Protein AF-A0A157T258-F1 (afdb_monomer)

InterPro domains:
  IPR051354 Transposase 27 family, IS1 element [PTHR33293] (50-141)

Radius of gyration: 23.6 Å; Cα contacts (8 Å, |Δi|>4): 111; chains: 1; bounding box: 45×36×60 Å

Foldseek 3Di:
DDPPPDDPVNVVVVVVVVCVVVVHDPPPDDPLRVLLVCVLVVHDPPPSPDDPVNSVVVCVVVVPDRPDPDDADPPPRDPQKDFDDADPNWTWIAHPVPRDIDTPDPDPDQDPVSVVVLVVCVVVVDDQVRSCVVVVHRDDDD

Solvent-accessible surface area (backbone atoms only — not comparable to full-atom values): 8990 Å² total; per-residue (Å²): 132,84,81,71,83,73,52,71,65,59,54,51,52,52,52,50,53,51,32,61,76,68,72,51,69,77,93,78,61,54,74,66,54,54,52,46,52,39,48,46,72,68,49,88,62,87,81,74,83,62,57,70,67,58,50,50,52,50,31,61,74,73,66,56,71,65,70,73,86,71,71,60,32,96,85,76,66,44,75,53,52,43,81,62,60,68,57,96,92,40,53,25,32,29,26,73,82,78,63,51,71,48,54,80,64,82,65,88,69,75,49,72,69,57,50,53,51,54,50,52,44,43,74,71,70,44,48,68,69,55,50,20,61,76,69,72,43,89,74,70,93,125

Sequence (142 aa):
MRVTRMNLVTLAQLILMILRNLNLKPRKYELKDIALAAYSLGVQITKTGIPPSTLYYYLRKVGIRRRESRPTCPSCNSNRVVKNGSSKGKAKYKCKACGRTFYDALRHRMDREQRERILKEYLNRMSMRAISRVEGKPLTTA

Organism: Saccharolobus solfataricus (NCBI:txid2287)

pLDDT: mean 72.87, std 14.02, range [32.19, 93.38]

Structure (mmCIF, N/CA/C/O backbone):
data_AF-A0A157T258-F1
#
_entry.id   AF-A0A157T258-F1
#
loop_
_atom_site.group_PDB
_atom_site.id
_atom_site.type_symbol
_atom_site.label_atom_id
_atom_site.label_alt_id
_atom_site.label_comp_id
_atom_site.label_asym_id
_atom_site.label_entity_id
_atom_site.label_seq_id
_atom_site.pdbx_PDB_ins_code
_atom_site.Cartn_x
_atom_site.Cartn_y
_atom_site.Cartn_z
_atom_site.occupancy
_atom_site.B_iso_or_equiv
_atom_site.auth_seq_id
_atom_site.auth_comp_id
_atom_site.auth_asym_id
_atom_site.auth_atom_id
_atom_site.pdbx_PDB_model_num
ATOM 1 N N . MET A 1 1 ? 19.434 14.874 19.873 1.00 34.31 1 MET A N 1
ATOM 2 C CA . MET A 1 1 ? 18.593 16.094 19.837 1.00 34.31 1 MET A CA 1
ATOM 3 C C . MET A 1 1 ? 17.702 16.094 21.071 1.00 34.31 1 MET A C 1
ATOM 5 O O . MET A 1 1 ? 16.931 15.159 21.247 1.00 34.31 1 MET A O 1
ATOM 9 N N . ARG A 1 2 ? 17.887 17.065 21.976 1.00 38.03 2 ARG A N 1
ATOM 10 C CA . ARG A 1 2 ? 17.113 17.196 23.221 1.00 38.03 2 ARG A CA 1
ATOM 11 C C . ARG A 1 2 ? 15.666 17.529 22.858 1.00 38.03 2 ARG A C 1
ATOM 13 O O . ARG A 1 2 ? 15.423 18.575 22.265 1.00 38.03 2 ARG A O 1
ATOM 20 N N . VAL A 1 3 ? 14.724 16.646 23.181 1.00 46.12 3 VAL A N 1
ATOM 21 C CA . VAL A 1 3 ? 13.295 16.972 23.100 1.00 46.12 3 VAL A CA 1
ATOM 22 C C . VAL A 1 3 ? 13.048 18.049 24.149 1.00 46.12 3 VAL A C 1
ATOM 24 O O . VAL A 1 3 ? 13.100 17.785 25.349 1.00 46.12 3 VAL A O 1
ATOM 27 N N . THR A 1 4 ? 12.878 19.286 23.694 1.00 52.62 4 THR A N 1
ATOM 28 C CA . THR A 1 4 ? 12.503 20.419 24.534 1.00 52.62 4 THR A CA 1
ATOM 29 C C . THR A 1 4 ? 11.227 20.062 25.299 1.00 52.62 4 THR A C 1
ATOM 31 O O . THR A 1 4 ? 10.303 19.465 24.738 1.00 52.62 4 THR A O 1
ATOM 34 N N . ARG A 1 5 ? 11.174 20.378 26.602 1.00 60.41 5 ARG A N 1
ATOM 35 C CA . ARG A 1 5 ? 9.933 20.285 27.383 1.00 60.41 5 ARG A CA 1
ATOM 36 C C . ARG A 1 5 ? 8.904 21.182 26.692 1.00 60.41 5 ARG A C 1
ATOM 38 O O . ARG A 1 5 ? 8.979 22.401 26.804 1.00 60.41 5 ARG A O 1
ATOM 45 N N . MET A 1 6 ? 7.987 20.590 25.926 1.00 62.66 6 MET A N 1
ATOM 46 C CA . MET A 1 6 ? 6.839 21.317 25.389 1.00 62.66 6 MET A CA 1
ATOM 47 C C . MET A 1 6 ? 6.073 21.907 26.570 1.00 62.66 6 MET A C 1
ATOM 49 O O . MET A 1 6 ? 5.728 21.185 27.505 1.00 62.66 6 MET A O 1
ATOM 53 N N . ASN A 1 7 ? 5.846 23.216 26.526 1.00 69.50 7 ASN A N 1
ATOM 54 C CA . ASN A 1 7 ? 5.055 23.927 27.516 1.00 69.50 7 ASN A CA 1
ATOM 55 C C . ASN A 1 7 ? 3.659 23.274 27.614 1.00 69.50 7 ASN A C 1
ATOM 57 O O . ASN A 1 7 ? 3.061 22.920 26.596 1.00 69.50 7 ASN A O 1
ATOM 61 N N . LEU A 1 8 ? 3.146 23.076 28.830 1.00 63.06 8 LEU A N 1
ATOM 62 C CA . LEU A 1 8 ? 1.868 22.389 29.067 1.00 63.06 8 LEU A CA 1
ATOM 63 C C . LEU A 1 8 ? 0.723 23.041 28.269 1.00 63.06 8 LEU A C 1
ATOM 65 O O . LEU A 1 8 ? -0.167 22.363 27.755 1.00 63.06 8 LEU A O 1
ATOM 69 N N . VAL A 1 9 ? 0.815 24.362 28.104 1.00 62.72 9 VAL A N 1
ATOM 70 C CA . VAL A 1 9 ? -0.123 25.190 27.344 1.00 62.72 9 VAL A CA 1
ATOM 71 C C . VAL A 1 9 ? -0.087 24.857 25.851 1.00 62.72 9 VAL A C 1
ATOM 73 O O . VAL A 1 9 ? -1.139 24.700 25.232 1.00 62.72 9 VAL A O 1
ATOM 76 N N . THR A 1 10 ? 1.101 24.674 25.267 1.00 65.62 10 THR A N 1
ATOM 77 C CA . THR A 1 10 ? 1.228 24.364 23.834 1.00 65.62 10 THR A CA 1
ATOM 78 C C . THR A 1 10 ? 0.779 22.940 23.526 1.00 65.62 10 THR A C 1
ATOM 80 O O . THR A 1 10 ? 0.180 22.689 22.482 1.00 65.62 10 THR A O 1
ATOM 83 N N . LEU A 1 11 ? 0.986 22.007 24.461 1.00 68.12 11 LEU A N 1
ATOM 84 C CA . LEU A 1 11 ? 0.447 20.653 24.362 1.00 68.12 11 LEU A CA 1
ATOM 85 C C . LEU A 1 11 ? -1.091 20.658 24.392 1.00 68.12 11 LEU A C 1
ATOM 87 O O . LEU A 1 11 ? -1.717 20.013 23.552 1.00 68.12 11 LEU A O 1
ATOM 91 N N . ALA A 1 12 ? -1.697 21.413 25.313 1.00 59.69 12 ALA A N 1
ATOM 92 C CA . ALA A 1 12 ? -3.150 21.530 25.422 1.00 59.69 12 ALA A CA 1
ATOM 93 C C . ALA A 1 12 ? -3.778 22.160 24.165 1.00 59.69 12 ALA A C 1
ATOM 95 O O . ALA A 1 12 ? -4.775 21.652 23.651 1.00 59.69 12 ALA A O 1
ATOM 96 N N . GLN A 1 13 ? -3.162 23.210 23.617 1.00 64.44 13 GLN A N 1
ATOM 97 C CA . GLN A 1 13 ? -3.605 23.856 22.374 1.00 64.44 13 GLN A CA 1
ATOM 98 C C . GLN A 1 13 ? -3.585 22.896 21.178 1.00 64.44 13 GLN A C 1
ATOM 100 O O . GLN A 1 13 ? -4.527 22.865 20.384 1.00 64.44 13 GLN A O 1
ATOM 105 N N . LEU A 1 14 ? -2.542 22.070 21.071 1.00 67.44 14 LEU A N 1
ATOM 106 C CA . LEU A 1 14 ? -2.386 21.114 19.977 1.00 67.44 14 LEU A CA 1
ATOM 107 C C . LEU A 1 14 ? -3.413 19.973 20.073 1.00 67.44 14 LEU A C 1
ATOM 109 O O . LEU A 1 14 ? -4.004 19.581 19.067 1.00 67.44 14 LEU A O 1
ATOM 113 N N . ILE A 1 15 ? -3.700 19.504 21.292 1.00 68.00 15 ILE A N 1
ATOM 114 C CA . ILE A 1 15 ? -4.770 18.533 21.564 1.00 68.00 15 ILE A CA 1
ATOM 115 C C . ILE A 1 15 ? -6.139 19.115 21.185 1.00 68.00 15 ILE A C 1
ATOM 117 O O . ILE A 1 15 ? -6.913 18.452 20.495 1.00 68.00 15 ILE A O 1
ATOM 121 N N . LEU A 1 16 ? -6.431 20.362 21.564 1.00 65.00 16 LEU A N 1
ATOM 122 C CA . LEU A 1 16 ? -7.692 21.030 21.223 1.00 65.00 16 LEU A CA 1
ATOM 123 C C . LEU A 1 16 ? -7.863 21.228 19.710 1.00 65.00 16 LEU A C 1
ATOM 125 O O . LEU A 1 16 ? -8.961 21.015 19.192 1.00 65.00 16 LEU A O 1
ATOM 129 N N . MET A 1 17 ? -6.792 21.567 18.984 1.00 69.00 17 MET A N 1
ATOM 130 C CA . MET A 1 17 ? -6.823 21.645 17.518 1.00 69.00 17 MET A CA 1
ATOM 131 C C . MET A 1 17 ? -7.161 20.298 16.872 1.00 69.00 17 MET A C 1
ATOM 133 O O . MET A 1 17 ? -7.992 20.245 15.964 1.00 69.00 17 MET A O 1
ATOM 137 N N . ILE A 1 18 ? -6.562 19.206 17.354 1.00 66.94 18 ILE A N 1
ATOM 138 C CA . ILE A 1 18 ? -6.837 17.854 16.850 1.00 66.94 18 ILE A CA 1
ATOM 139 C C . ILE A 1 18 ? -8.288 17.451 17.146 1.00 66.94 18 ILE A C 1
ATOM 141 O O . ILE A 1 18 ? -8.979 16.959 16.255 1.00 66.94 18 ILE A O 1
ATOM 145 N N . LEU A 1 19 ? -8.775 17.701 18.365 1.00 61.50 19 LEU A N 1
ATOM 146 C CA . LEU A 1 19 ? -10.155 17.395 18.760 1.00 61.50 19 LEU A CA 1
ATOM 147 C C . LEU A 1 19 ? -11.178 18.163 17.912 1.00 61.50 19 LEU A C 1
ATOM 149 O O . LEU A 1 19 ? -12.178 17.583 17.486 1.00 61.50 19 LEU A O 1
ATOM 153 N N . ARG A 1 20 ? -10.899 19.438 17.608 1.00 59.41 20 ARG A N 1
ATOM 154 C CA . ARG A 1 20 ? -11.735 20.274 16.734 1.00 59.41 20 ARG A CA 1
ATOM 155 C C . ARG A 1 20 ? -11.739 19.769 15.290 1.00 59.41 20 ARG A C 1
ATOM 157 O O . ARG A 1 20 ? -12.804 19.698 14.688 1.00 59.41 20 ARG A O 1
ATOM 164 N N . ASN A 1 21 ? -10.583 19.367 14.759 1.00 67.50 21 ASN A N 1
ATOM 165 C CA . ASN A 1 21 ? -10.466 18.819 13.402 1.00 67.50 21 ASN A CA 1
ATOM 166 C C . ASN A 1 21 ? -11.194 17.470 13.240 1.00 67.50 21 ASN A C 1
ATOM 168 O O . ASN A 1 21 ? -11.718 17.157 12.177 1.00 67.50 21 ASN A O 1
ATOM 172 N N . LEU A 1 22 ? -11.255 16.673 14.310 1.00 63.06 22 LEU A N 1
ATOM 173 C CA . LEU A 1 22 ? -11.923 15.370 14.329 1.00 63.06 22 LEU A CA 1
ATOM 174 C C . LEU A 1 22 ? -13.402 15.440 14.759 1.00 63.06 22 LEU A C 1
ATOM 176 O O . LEU A 1 22 ? -14.047 14.397 14.854 1.00 63.06 22 LEU A O 1
ATOM 180 N N . ASN A 1 23 ? -13.952 16.637 15.014 1.00 59.91 23 ASN A N 1
ATOM 181 C CA . ASN A 1 23 ? -15.323 16.845 15.510 1.00 59.91 23 ASN A CA 1
ATOM 182 C C . ASN A 1 23 ? -15.642 16.077 16.817 1.00 59.91 23 ASN A C 1
ATOM 184 O O . ASN A 1 23 ? -16.779 15.676 17.079 1.00 59.91 23 ASN A O 1
ATOM 188 N N . LEU A 1 24 ? -14.632 15.864 17.667 1.00 56.50 24 LEU A N 1
ATOM 189 C CA . LEU A 1 24 ? -14.764 15.117 18.918 1.00 56.50 24 LEU A CA 1
ATOM 190 C C . LEU A 1 24 ? -15.131 16.061 20.071 1.00 56.50 24 LEU A C 1
ATOM 192 O O . LEU A 1 24 ? -14.394 16.992 20.391 1.00 56.50 24 LEU A O 1
ATOM 196 N N . LYS A 1 25 ? -16.265 15.807 20.739 1.00 54.19 25 LYS A N 1
ATOM 197 C CA . LYS A 1 25 ? -16.662 16.541 21.954 1.00 54.19 25 LYS A CA 1
ATOM 198 C C . LYS A 1 25 ? -15.807 16.073 23.150 1.00 54.19 25 LYS A C 1
ATOM 200 O O . LYS A 1 25 ? -15.940 14.916 23.540 1.00 54.19 25 LYS A O 1
ATOM 205 N N . PRO A 1 26 ? -14.995 16.941 23.783 1.00 48.06 26 PRO A N 1
ATOM 206 C CA . PRO A 1 26 ? -13.985 16.539 24.773 1.00 48.06 26 PRO A CA 1
ATOM 207 C C . PRO A 1 26 ? -14.557 15.935 26.066 1.00 48.06 26 PRO A C 1
ATOM 209 O O . PRO A 1 26 ? -13.878 15.168 26.732 1.00 48.06 26 PRO A O 1
ATOM 212 N N . ARG A 1 27 ? -15.814 16.238 26.419 1.00 47.84 27 ARG A N 1
ATOM 213 C CA . ARG A 1 27 ? -16.443 15.832 27.692 1.00 47.84 27 ARG A CA 1
ATOM 214 C C . ARG A 1 27 ? -16.797 14.342 27.820 1.00 47.84 27 ARG A C 1
ATOM 216 O O . ARG A 1 27 ? -17.261 13.953 28.883 1.00 47.84 27 ARG A O 1
ATOM 223 N N . LYS A 1 28 ? -16.679 13.539 26.756 1.00 55.41 28 LYS A N 1
ATOM 224 C CA . LYS A 1 28 ? -17.246 12.175 26.709 1.00 55.41 28 LYS A CA 1
ATOM 225 C C . LYS A 1 28 ? -16.231 11.039 26.565 1.00 55.41 28 LYS A C 1
ATOM 227 O O . LYS A 1 28 ? -16.661 9.893 26.538 1.00 55.41 28 LYS A O 1
ATOM 232 N N . TYR A 1 29 ? -14.939 11.330 26.432 1.00 58.94 29 TYR A N 1
ATOM 233 C CA . TYR A 1 29 ? -13.955 10.316 26.048 1.00 58.94 29 TYR A CA 1
ATOM 234 C C . TYR A 1 29 ? -12.812 10.240 27.052 1.00 58.94 29 TYR A C 1
ATOM 236 O O . TYR A 1 29 ? -12.212 11.259 27.395 1.00 58.94 29 TYR A O 1
ATOM 244 N N . GLU A 1 30 ? -12.498 9.022 27.482 1.00 67.94 30 GLU A N 1
ATOM 245 C CA . GLU A 1 30 ? -11.344 8.742 28.327 1.00 67.94 30 GLU A CA 1
ATOM 246 C C . GLU A 1 30 ? -10.046 8.904 27.521 1.00 67.94 30 GLU A C 1
ATOM 248 O O . GLU A 1 30 ? -10.012 8.722 26.299 1.00 67.94 30 GLU A O 1
ATOM 253 N N . LEU A 1 31 ? -8.924 9.176 28.199 1.00 64.75 31 LEU A N 1
ATOM 254 C CA . LEU A 1 31 ? -7.608 9.302 27.547 1.00 64.75 31 LEU A CA 1
ATOM 255 C C . LEU A 1 31 ? -7.250 8.047 26.723 1.00 64.75 31 LEU A C 1
ATOM 257 O O . LEU A 1 31 ? -6.593 8.131 25.683 1.00 64.75 31 LEU A O 1
ATOM 261 N N . LYS A 1 32 ? -7.731 6.882 27.173 1.00 65.44 32 LYS A N 1
ATOM 262 C CA . LYS A 1 32 ? -7.582 5.588 26.497 1.00 65.44 32 LYS A CA 1
ATOM 263 C C . LYS A 1 32 ? -8.298 5.561 25.145 1.00 65.44 32 LYS A C 1
ATOM 265 O O . LYS A 1 32 ? -7.730 5.040 24.189 1.00 65.44 32 LYS A O 1
ATOM 270 N N . ASP A 1 33 ? -9.479 6.166 25.040 1.00 69.81 33 ASP A N 1
ATOM 271 C CA . ASP A 1 33 ? -10.271 6.203 23.804 1.00 69.81 33 ASP A CA 1
ATOM 272 C C . ASP A 1 33 ? -9.604 7.095 22.755 1.00 69.81 33 ASP A C 1
ATOM 274 O O . ASP A 1 33 ? -9.505 6.735 21.580 1.00 69.81 33 ASP A O 1
ATOM 278 N N . ILE A 1 34 ? -9.059 8.233 23.196 1.00 68.56 34 ILE A N 1
ATOM 279 C CA . ILE A 1 34 ? -8.309 9.159 22.339 1.00 68.56 34 ILE A CA 1
ATOM 280 C C . ILE A 1 34 ? -7.019 8.495 21.841 1.00 68.56 34 ILE A C 1
ATOM 282 O O . ILE A 1 34 ? -6.702 8.571 20.652 1.00 68.56 34 ILE A O 1
ATOM 286 N N . ALA A 1 35 ? -6.292 7.800 22.722 1.00 68.25 35 ALA A N 1
ATOM 287 C CA . ALA A 1 35 ? -5.098 7.048 22.346 1.00 68.25 35 ALA A CA 1
ATOM 288 C C . ALA A 1 35 ? -5.422 5.922 21.346 1.00 68.25 35 ALA A C 1
ATOM 290 O O . ALA A 1 35 ? -4.696 5.733 20.367 1.00 68.25 35 ALA A O 1
ATOM 291 N N . LEU A 1 36 ? -6.538 5.214 21.539 1.00 69.62 36 LEU A N 1
ATOM 292 C CA . LEU A 1 36 ? -7.002 4.162 20.634 1.00 69.62 36 LEU A CA 1
ATOM 293 C C . LEU A 1 36 ? -7.369 4.714 19.249 1.00 69.62 36 LEU A C 1
ATOM 295 O O . LEU A 1 36 ? -6.984 4.141 18.223 1.00 69.62 36 LEU A O 1
ATOM 299 N N . ALA A 1 37 ? -8.073 5.848 19.210 1.00 69.38 37 ALA A N 1
ATOM 300 C CA . ALA A 1 37 ? -8.434 6.538 17.977 1.00 69.38 37 ALA A CA 1
ATOM 301 C C . ALA A 1 37 ? -7.187 7.024 17.224 1.00 69.38 37 ALA A C 1
ATOM 303 O O . ALA A 1 37 ? -7.023 6.719 16.041 1.00 69.38 37 ALA A O 1
ATOM 304 N N . ALA A 1 38 ? -6.259 7.691 17.917 1.00 68.12 38 ALA A N 1
ATOM 305 C CA . ALA A 1 38 ? -4.984 8.119 17.350 1.00 68.12 38 ALA A CA 1
ATOM 306 C C . ALA A 1 38 ? -4.187 6.931 16.773 1.00 68.12 38 ALA A C 1
ATOM 308 O O . ALA A 1 38 ? -3.612 7.042 15.688 1.00 68.12 38 ALA A O 1
ATOM 309 N N . TYR A 1 39 ? -4.204 5.769 17.446 1.00 69.25 39 TYR A N 1
ATOM 310 C CA . TYR A 1 39 ? -3.443 4.588 17.016 1.00 69.25 39 TYR A CA 1
ATOM 311 C C . TYR A 1 39 ? -4.052 4.002 15.748 1.00 69.25 39 TYR A C 1
ATOM 313 O O . TYR A 1 39 ? -3.352 3.676 14.785 1.00 69.25 39 TYR A O 1
ATOM 321 N N . SER A 1 40 ? -5.382 3.915 15.732 1.00 67.44 40 SER A N 1
ATOM 322 C CA . SER A 1 40 ? -6.168 3.444 14.592 1.00 67.44 40 SER A CA 1
ATOM 323 C C . SER A 1 40 ? -5.948 4.310 13.350 1.00 67.44 40 SER A C 1
ATOM 325 O O . SER A 1 40 ? -5.912 3.781 12.239 1.00 67.44 40 SER A O 1
ATOM 327 N N . LEU A 1 41 ? -5.744 5.615 13.548 1.00 67.38 41 LEU A N 1
ATOM 328 C CA . LEU A 1 41 ? -5.423 6.593 12.505 1.00 67.38 41 LEU A CA 1
ATOM 329 C C . LEU A 1 41 ? -3.932 6.623 12.122 1.00 67.38 41 LEU A C 1
ATOM 331 O O . LEU A 1 41 ? -3.552 7.344 11.207 1.00 67.38 41 LEU A O 1
ATOM 335 N N . GLY A 1 42 ? -3.083 5.826 12.778 1.00 63.16 42 GLY A N 1
ATOM 336 C CA . GLY A 1 42 ? -1.658 5.721 12.457 1.00 63.16 42 GLY A CA 1
ATOM 337 C C . GLY A 1 42 ? -0.791 6.866 12.981 1.00 63.16 42 GLY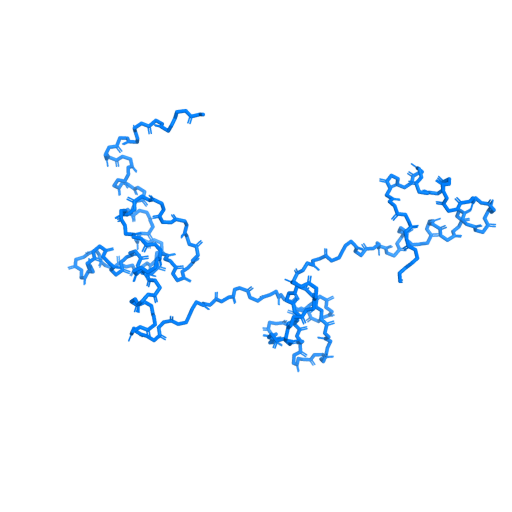 A C 1
ATOM 338 O O . GLY A 1 42 ? 0.341 7.015 12.524 1.00 63.16 42 GLY A O 1
ATOM 339 N N . VAL A 1 43 ? -1.285 7.645 13.945 1.00 67.81 43 VAL A N 1
ATOM 340 C CA . VAL A 1 43 ? -0.503 8.673 14.643 1.00 67.81 43 VAL A CA 1
ATOM 341 C C . VAL A 1 43 ? 0.509 7.997 15.581 1.00 67.81 43 VAL A C 1
ATOM 343 O O . VAL A 1 43 ? 0.204 6.989 16.218 1.00 67.81 43 VAL A O 1
ATOM 346 N N . GLN A 1 44 ? 1.727 8.537 15.682 1.00 60.56 44 GLN A N 1
ATOM 347 C CA . GLN A 1 44 ? 2.748 8.032 16.609 1.00 60.56 44 GLN A CA 1
ATOM 348 C C . GLN A 1 44 ? 2.394 8.398 18.060 1.00 60.56 44 GLN A C 1
ATOM 350 O O . GLN A 1 44 ? 2.277 9.571 18.402 1.00 60.56 44 GLN A O 1
ATOM 355 N N . ILE A 1 45 ? 2.248 7.393 18.931 1.00 63.94 45 ILE A N 1
ATOM 356 C CA . ILE A 1 45 ? 1.707 7.549 20.301 1.00 63.94 45 ILE A CA 1
ATOM 357 C C . ILE A 1 45 ? 2.788 7.404 21.379 1.00 63.94 45 ILE A C 1
ATOM 359 O O . ILE A 1 45 ? 2.560 6.958 22.499 1.00 63.94 45 ILE A O 1
ATOM 363 N N . THR A 1 46 ? 4.001 7.845 21.074 1.00 57.59 46 THR A N 1
ATOM 364 C CA . THR A 1 46 ? 5.157 7.701 21.972 1.00 57.59 46 THR A CA 1
ATOM 365 C C . THR A 1 46 ? 4.999 8.420 23.320 1.00 57.59 46 THR A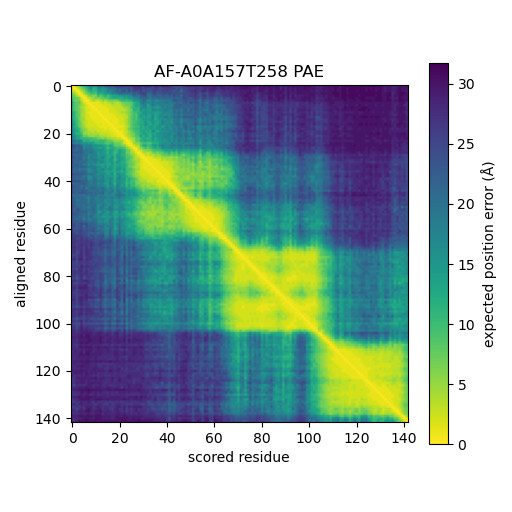 C 1
ATOM 367 O O . THR A 1 46 ? 5.734 8.115 24.252 1.00 57.59 46 THR A O 1
ATOM 370 N N . LYS A 1 47 ? 4.029 9.338 23.460 1.00 57.34 47 LYS A N 1
ATOM 371 C CA . LYS A 1 47 ? 3.830 10.179 24.655 1.00 57.34 47 LYS A CA 1
ATOM 372 C C . LYS A 1 47 ? 2.693 9.762 25.599 1.00 57.34 47 LYS A C 1
ATOM 374 O O . LYS A 1 47 ? 2.545 10.395 26.636 1.00 57.34 47 LYS A O 1
ATOM 379 N N . THR A 1 48 ? 1.881 8.749 25.286 1.00 63.88 48 THR A N 1
ATOM 380 C CA . THR A 1 48 ? 0.731 8.397 26.160 1.00 63.88 48 THR A CA 1
ATOM 381 C C . THR A 1 48 ? 1.101 7.511 27.348 1.00 63.88 48 THR A C 1
ATOM 383 O O . THR A 1 48 ? 0.251 7.257 28.193 1.00 63.88 48 THR A O 1
ATOM 386 N N . GLY A 1 49 ? 2.340 7.005 27.412 1.00 66.94 49 GLY A N 1
ATOM 387 C CA . GLY A 1 49 ? 2.760 6.037 28.433 1.00 66.94 49 GLY A CA 1
ATOM 388 C C . GLY A 1 49 ? 2.099 4.658 28.296 1.00 66.94 49 GLY A C 1
ATOM 389 O O . GLY A 1 49 ? 2.378 3.770 29.094 1.00 66.94 49 GLY A O 1
ATOM 390 N N . ILE A 1 50 ? 1.248 4.453 27.283 1.00 68.12 50 ILE A N 1
ATOM 391 C CA . ILE A 1 50 ? 0.578 3.179 27.023 1.00 68.12 50 ILE A CA 1
ATOM 392 C C . ILE A 1 50 ? 1.459 2.342 26.081 1.00 68.12 50 ILE A C 1
ATOM 394 O O . ILE A 1 50 ? 1.771 2.798 24.975 1.00 68.12 50 ILE A O 1
ATOM 398 N N . PRO A 1 51 ? 1.834 1.106 26.460 1.00 69.56 51 PRO A N 1
ATOM 399 C CA . PRO A 1 51 ? 2.575 0.210 25.582 1.00 69.56 51 PRO A CA 1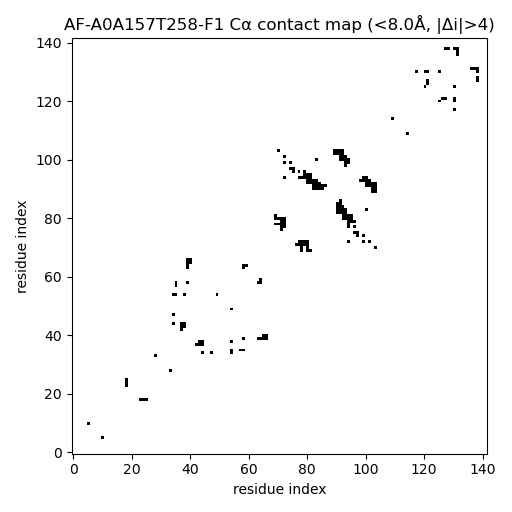
ATOM 400 C C . PRO A 1 51 ? 1.802 -0.082 24.281 1.00 69.56 51 PRO A C 1
ATOM 402 O O . PRO A 1 51 ? 0.586 -0.306 24.327 1.00 69.56 51 PRO A O 1
ATOM 405 N N . PRO A 1 52 ? 2.475 -0.169 23.116 1.00 68.50 52 PRO A N 1
ATOM 406 C CA . PRO A 1 52 ? 1.823 -0.503 21.845 1.00 68.50 52 PRO A CA 1
ATOM 407 C C . PRO A 1 52 ? 1.050 -1.831 21.864 1.00 68.50 52 PRO A C 1
ATOM 409 O O . PRO A 1 52 ? 0.031 -1.960 21.186 1.00 68.50 52 PRO A O 1
ATOM 412 N N . SER A 1 53 ? 1.504 -2.804 22.659 1.00 70.94 53 SER A N 1
ATOM 413 C CA . SER A 1 53 ? 0.839 -4.097 22.870 1.00 70.94 53 SER A CA 1
ATOM 414 C C . SER A 1 53 ? -0.528 -3.946 23.543 1.00 70.94 53 SER A C 1
ATOM 416 O O . SER A 1 53 ? -1.496 -4.583 23.127 1.00 70.94 53 SER A O 1
ATOM 418 N N . THR A 1 54 ? -0.634 -3.059 24.531 1.00 75.31 54 THR A N 1
ATOM 419 C CA . THR A 1 54 ? -1.881 -2.757 25.241 1.00 75.31 54 THR A CA 1
ATOM 420 C C . THR A 1 54 ? -2.886 -2.079 24.316 1.00 75.31 54 THR A C 1
ATOM 422 O O . THR A 1 54 ? -4.047 -2.483 24.270 1.00 75.31 54 THR A O 1
ATOM 425 N N . LEU A 1 55 ? -2.443 -1.103 23.513 1.00 71.00 55 LEU A N 1
ATOM 426 C CA . LEU A 1 55 ? -3.295 -0.492 22.487 1.00 71.00 55 LEU A CA 1
ATOM 427 C C . LEU A 1 55 ? -3.795 -1.553 21.501 1.00 71.00 55 LEU A C 1
ATOM 429 O O . LEU A 1 55 ? -4.995 -1.635 21.251 1.00 71.00 55 LEU A O 1
ATOM 433 N N . TYR A 1 56 ? -2.911 -2.427 21.015 1.00 67.88 56 TYR A N 1
ATOM 434 C CA . TYR A 1 56 ? -3.290 -3.516 20.114 1.00 67.88 56 TYR A CA 1
ATOM 435 C C . TYR A 1 56 ? -4.348 -4.461 20.719 1.00 67.88 56 TYR A C 1
ATOM 437 O O . TYR A 1 56 ? -5.320 -4.800 20.039 1.00 67.88 56 TYR A O 1
ATOM 445 N N . TYR A 1 57 ? -4.207 -4.841 21.997 1.00 73.81 57 TYR A N 1
ATOM 446 C CA . TYR A 1 57 ? -5.200 -5.651 22.716 1.00 73.81 57 TYR A CA 1
ATOM 447 C C . TYR A 1 57 ? -6.581 -4.982 22.723 1.00 73.81 57 TYR A C 1
ATOM 449 O O . TYR A 1 57 ? -7.574 -5.610 22.346 1.00 73.81 57 TYR A O 1
ATOM 457 N N . TYR A 1 58 ? -6.647 -3.698 23.088 1.00 67.81 58 TYR A N 1
ATOM 458 C CA . TYR A 1 58 ? -7.911 -2.964 23.127 1.00 67.81 58 TYR A CA 1
ATOM 459 C C . TYR A 1 58 ? -8.512 -2.763 21.731 1.00 67.81 58 TYR A C 1
ATOM 461 O O . TYR A 1 58 ? -9.715 -2.950 21.574 1.00 67.81 58 TYR A O 1
ATOM 469 N N . LEU A 1 59 ? -7.707 -2.492 20.695 1.00 68.75 59 LEU A N 1
ATOM 470 C CA . LEU A 1 59 ? -8.206 -2.409 19.314 1.00 68.75 59 LEU A CA 1
ATOM 471 C C . LEU A 1 59 ? -8.885 -3.713 18.889 1.00 68.75 59 LEU A C 1
ATOM 473 O O . LEU A 1 59 ? -9.976 -3.689 18.317 1.00 68.75 59 LEU A O 1
ATOM 477 N N . ARG A 1 60 ? -8.256 -4.855 19.198 1.00 67.62 60 ARG A N 1
ATOM 478 C CA . ARG A 1 60 ? -8.810 -6.176 18.886 1.00 67.62 60 ARG A CA 1
ATOM 479 C C . ARG A 1 60 ? -10.087 -6.453 19.681 1.00 67.62 60 ARG A C 1
ATOM 481 O O . ARG A 1 60 ? -11.034 -6.974 19.100 1.00 67.62 60 ARG A O 1
ATOM 488 N N . LYS A 1 61 ? -10.132 -6.078 20.966 1.00 72.19 61 LYS A N 1
ATOM 489 C CA . LYS A 1 61 ? -11.303 -6.251 21.843 1.00 72.19 61 LYS A CA 1
ATOM 490 C C . LYS A 1 61 ? -12.505 -5.409 21.400 1.00 72.19 61 LYS A C 1
ATOM 492 O O . LYS A 1 61 ? -13.628 -5.890 21.460 1.00 72.19 61 LYS A O 1
ATOM 497 N N . VAL A 1 62 ? -12.269 -4.185 20.926 1.00 66.62 62 VAL A N 1
ATOM 498 C CA . VAL A 1 62 ? -13.316 -3.252 20.458 1.00 66.62 62 VAL A CA 1
ATOM 499 C C . VAL A 1 62 ? -13.685 -3.501 18.980 1.00 66.62 62 VAL A C 1
ATOM 501 O O . VAL A 1 62 ? -14.581 -2.868 18.435 1.00 66.62 62 VAL A O 1
ATOM 504 N N . GLY A 1 63 ? -13.014 -4.438 18.297 1.00 61.00 63 GLY A N 1
ATOM 505 C CA . GLY A 1 63 ? -13.293 -4.771 16.895 1.00 61.00 63 GLY A CA 1
ATOM 506 C C . GLY A 1 63 ? -12.834 -3.706 15.890 1.00 61.00 63 GLY A C 1
ATOM 507 O O . GLY A 1 63 ? -13.169 -3.783 14.706 1.00 61.00 63 GLY A O 1
ATOM 508 N N . ILE A 1 64 ? -12.036 -2.729 16.327 1.00 60.22 64 ILE A N 1
ATOM 509 C CA . ILE A 1 64 ? -11.498 -1.680 15.462 1.00 60.22 64 ILE A CA 1
ATOM 510 C C . ILE A 1 64 ? -10.350 -2.280 14.649 1.00 60.22 64 ILE A C 1
ATOM 512 O O . ILE A 1 64 ? -9.268 -2.573 15.158 1.00 60.22 64 ILE A O 1
ATOM 516 N N . ARG A 1 65 ? -10.574 -2.470 13.348 1.00 57.12 65 ARG A N 1
ATOM 517 C CA . ARG A 1 65 ? -9.516 -2.852 12.407 1.00 57.12 65 ARG A CA 1
ATOM 518 C C . ARG A 1 65 ? -8.840 -1.586 11.895 1.00 57.12 65 ARG A C 1
ATOM 520 O O . ARG A 1 65 ? -9.515 -0.702 11.371 1.00 57.12 65 ARG A O 1
ATOM 527 N N . ARG A 1 66 ? -7.508 -1.511 12.004 1.00 55.28 66 ARG A N 1
ATOM 528 C CA . ARG A 1 66 ? -6.715 -0.421 11.414 1.00 55.28 66 ARG A CA 1
ATOM 529 C C . ARG A 1 66 ? -7.084 -0.306 9.930 1.00 55.28 66 ARG A C 1
ATOM 531 O O . ARG A 1 66 ? -6.904 -1.267 9.177 1.00 55.28 66 ARG A O 1
ATOM 538 N N . ARG A 1 67 ? -7.629 0.840 9.506 1.00 55.59 67 ARG A N 1
ATOM 539 C CA . ARG A 1 67 ? -7.809 1.135 8.078 1.00 55.59 67 ARG A CA 1
ATOM 540 C C . ARG A 1 67 ? -6.414 1.332 7.495 1.00 55.59 67 ARG A C 1
ATOM 542 O O . ARG A 1 67 ? -5.860 2.420 7.557 1.00 55.59 67 ARG A O 1
ATOM 549 N N . GLU A 1 68 ? -5.824 0.258 6.979 1.00 60.88 68 GLU A N 1
ATOM 550 C CA . GLU A 1 68 ? -4.628 0.357 6.142 1.00 60.88 68 GLU A CA 1
ATOM 551 C C . GLU A 1 68 ? -4.971 1.276 4.960 1.00 60.88 68 GLU A C 1
ATOM 553 O O . GLU A 1 68 ? -5.921 1.003 4.217 1.00 60.88 68 GLU A O 1
ATOM 558 N N . SER A 1 69 ? -4.243 2.387 4.826 1.00 66.44 69 SER A N 1
ATOM 559 C CA . SER A 1 69 ? -4.344 3.289 3.682 1.00 66.44 69 SER A CA 1
ATOM 560 C C . SER A 1 69 ? -3.950 2.509 2.432 1.00 66.44 69 SER A C 1
ATOM 562 O O . SER A 1 69 ? -2.784 2.164 2.255 1.00 66.44 69 SER A O 1
ATOM 564 N N . ARG A 1 70 ? -4.929 2.164 1.591 1.00 76.81 70 ARG A N 1
ATOM 565 C CA . ARG A 1 70 ? -4.665 1.413 0.361 1.00 76.81 70 ARG A CA 1
ATOM 566 C C . ARG A 1 70 ? -4.284 2.394 -0.743 1.00 76.81 70 ARG A C 1
ATOM 568 O O . ARG A 1 70 ? -4.987 3.394 -0.899 1.00 76.81 70 ARG A O 1
ATOM 575 N N . PRO A 1 71 ? -3.232 2.111 -1.523 1.00 82.12 71 PRO A N 1
ATOM 576 C CA . PRO A 1 71 ? -2.872 2.952 -2.652 1.00 82.12 71 PRO A CA 1
A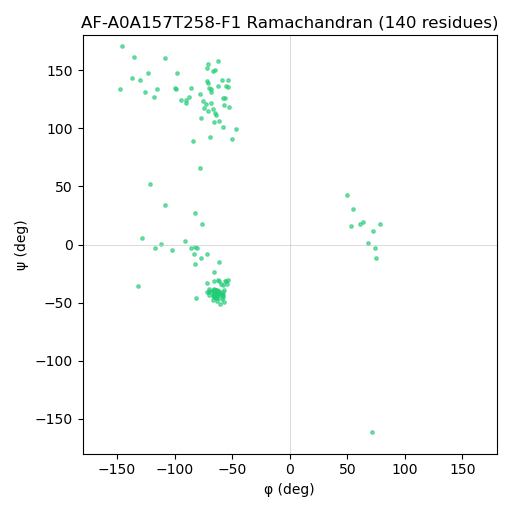TOM 577 C C . PRO A 1 71 ? -3.969 2.929 -3.722 1.00 82.12 71 PRO A C 1
ATOM 579 O O . PRO A 1 71 ? -4.677 1.929 -3.896 1.00 82.12 71 PRO A O 1
ATOM 582 N N . THR A 1 72 ? -4.095 4.028 -4.461 1.00 86.88 72 THR A N 1
ATOM 583 C CA . THR A 1 72 ? -4.977 4.111 -5.628 1.00 86.88 72 THR A CA 1
ATOM 584 C C . THR A 1 72 ? -4.400 3.295 -6.781 1.00 86.88 72 THR A C 1
ATOM 586 O O . THR A 1 72 ? -3.189 3.076 -6.879 1.00 86.88 72 THR A O 1
ATOM 589 N N . CYS A 1 73 ? -5.261 2.777 -7.660 1.00 86.94 73 CYS A N 1
ATOM 590 C CA . CYS A 1 73 ? -4.774 1.989 -8.785 1.00 86.94 73 CYS A CA 1
ATOM 591 C C . CYS A 1 73 ? -4.003 2.873 -9.782 1.00 86.94 73 CYS A C 1
ATOM 593 O O . CYS A 1 73 ? -4.614 3.741 -10.398 1.00 86.94 73 CYS A O 1
ATOM 595 N N . PRO A 1 74 ? -2.726 2.592 -10.087 1.00 84.25 74 PRO A N 1
ATOM 596 C CA . PRO A 1 74 ? -1.905 3.444 -10.950 1.00 84.25 74 PRO A CA 1
ATOM 597 C C . PRO A 1 74 ? -2.139 3.186 -12.453 1.00 84.25 74 PRO A C 1
ATOM 599 O O . PRO A 1 74 ? -1.217 3.279 -13.266 1.00 84.25 74 PRO A O 1
ATOM 602 N N . SER A 1 75 ? -3.332 2.720 -12.819 1.00 84.56 75 SER A N 1
ATOM 603 C CA . SER A 1 75 ? -3.751 2.499 -14.211 1.00 84.56 75 SER A CA 1
ATOM 604 C C . SER A 1 75 ? -5.112 3.093 -14.505 1.00 84.56 75 SER A C 1
ATOM 606 O O . SER A 1 75 ? -5.313 3.586 -15.601 1.00 84.56 75 SER A O 1
ATOM 608 N N . CYS A 1 76 ? -6.033 3.055 -13.543 1.00 88.56 76 CYS A N 1
ATOM 609 C CA . CYS A 1 76 ? -7.375 3.609 -13.711 1.00 88.56 76 CYS A CA 1
ATOM 610 C C . CYS A 1 76 ? -7.774 4.575 -12.589 1.00 88.56 76 CYS A C 1
ATOM 612 O O . CYS A 1 76 ? -8.936 4.951 -12.505 1.00 88.56 76 CYS A O 1
ATO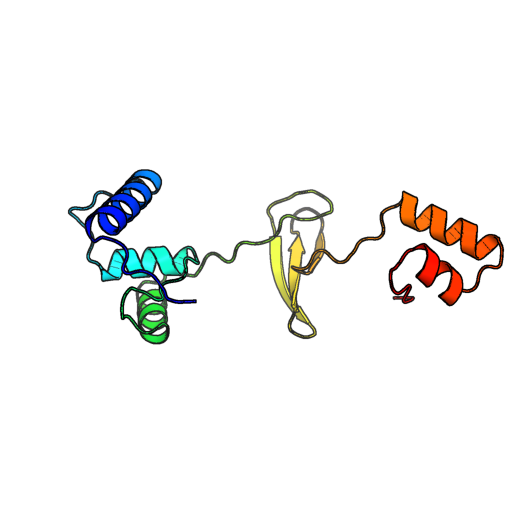M 614 N N . ASN A 1 77 ? -6.856 4.904 -11.673 1.00 85.19 77 ASN A N 1
ATOM 615 C CA . ASN A 1 77 ? -7.079 5.741 -10.489 1.00 85.19 77 ASN A CA 1
ATOM 616 C C . ASN A 1 77 ? -8.247 5.305 -9.586 1.00 85.19 77 ASN A C 1
ATOM 618 O O . ASN A 1 77 ? -8.681 6.050 -8.714 1.00 85.19 77 ASN A O 1
ATOM 622 N N . SER A 1 78 ? -8.740 4.072 -9.734 1.00 88.19 78 SER A N 1
ATOM 623 C CA . SER A 1 78 ? -9.814 3.561 -8.889 1.00 88.19 78 SER A CA 1
ATOM 624 C C . SER A 1 78 ? -9.331 3.291 -7.463 1.00 88.19 78 SER A C 1
ATOM 626 O O . SER A 1 78 ? -8.282 2.675 -7.254 1.00 88.19 78 SER A O 1
ATOM 628 N N . ASN A 1 79 ? -10.173 3.642 -6.489 1.00 86.81 79 ASN A N 1
ATOM 629 C CA . ASN A 1 79 ? -10.001 3.315 -5.069 1.00 86.81 79 ASN A CA 1
ATOM 630 C C . ASN A 1 79 ? -10.450 1.884 -4.719 1.00 86.81 79 ASN A C 1
ATOM 632 O O . ASN A 1 79 ? -10.314 1.447 -3.576 1.00 86.81 79 ASN A O 1
ATOM 636 N N . ARG A 1 80 ? -10.987 1.122 -5.687 1.00 89.00 80 ARG A N 1
ATOM 637 C CA . ARG A 1 80 ? -11.439 -0.267 -5.491 1.00 89.00 80 ARG A CA 1
ATOM 638 C C . ARG A 1 80 ? -10.250 -1.231 -5.470 1.00 89.00 80 ARG A C 1
ATOM 640 O O . ARG A 1 80 ? -10.085 -2.055 -6.369 1.00 89.00 80 ARG A O 1
ATOM 647 N N . VAL A 1 81 ? -9.401 -1.105 -4.456 1.00 89.44 81 VAL A N 1
ATOM 648 C CA . VAL A 1 81 ? -8.151 -1.860 -4.310 1.00 89.44 81 VAL A CA 1
ATOM 649 C C . VAL A 1 81 ? -8.222 -2.778 -3.088 1.00 89.44 81 VAL A C 1
ATOM 651 O O . VAL A 1 81 ? -8.646 -2.372 -2.003 1.00 89.44 81 VAL A O 1
ATOM 654 N N . VAL A 1 82 ? -7.812 -4.036 -3.272 1.00 89.38 82 VAL A N 1
ATOM 655 C CA . VAL A 1 82 ? -7.761 -5.071 -2.225 1.00 89.38 82 VAL A CA 1
ATOM 656 C C . VAL A 1 82 ? -6.348 -5.633 -2.088 1.00 89.38 82 VAL A C 1
ATOM 658 O O . VAL A 1 82 ? -5.619 -5.710 -3.074 1.00 89.38 82 VAL A O 1
ATOM 661 N N . LYS A 1 83 ? -5.948 -6.037 -0.878 1.00 87.00 83 LYS A N 1
ATOM 662 C CA . LYS A 1 83 ? -4.651 -6.692 -0.639 1.00 87.00 83 LYS A CA 1
ATOM 663 C C . LYS A 1 83 ? -4.661 -8.078 -1.297 1.00 87.00 83 LYS A C 1
ATOM 665 O O . LYS A 1 83 ? -5.618 -8.826 -1.133 1.00 87.00 83 LYS A O 1
ATOM 670 N N . ASN A 1 84 ? -3.620 -8.398 -2.057 1.00 90.81 84 ASN A N 1
ATOM 671 C CA . ASN A 1 84 ? -3.475 -9.625 -2.846 1.00 90.81 84 ASN A CA 1
ATOM 672 C C . ASN A 1 84 ? -2.220 -10.405 -2.410 1.00 90.81 84 ASN A C 1
ATOM 674 O O . ASN A 1 84 ? -1.331 -10.706 -3.212 1.00 90.81 84 ASN A O 1
ATOM 678 N N . GLY A 1 85 ? -2.121 -10.648 -1.100 1.00 87.06 85 GLY A N 1
ATOM 679 C CA . GLY A 1 85 ? -0.966 -11.275 -0.458 1.00 87.06 85 GLY A CA 1
ATOM 680 C C . GLY A 1 85 ? 0.272 -10.374 -0.396 1.00 87.06 85 GLY A C 1
ATOM 681 O O . GLY A 1 85 ? 0.200 -9.150 -0.524 1.00 87.06 85 GLY A O 1
ATOM 682 N N . SER A 1 86 ? 1.430 -10.994 -0.197 1.00 85.00 86 SER A N 1
ATOM 683 C CA . SER A 1 86 ? 2.739 -10.337 -0.181 1.00 85.00 86 SER A CA 1
ATOM 684 C C . SER A 1 86 ? 3.760 -11.146 -0.988 1.00 85.00 86 SER A C 1
ATOM 686 O O . SER A 1 86 ? 3.532 -12.303 -1.340 1.00 85.00 86 SER A O 1
ATOM 688 N N . SER A 1 87 ? 4.861 -10.517 -1.390 1.00 80.44 87 SER A N 1
ATOM 689 C CA . SER A 1 87 ? 6.020 -11.198 -1.981 1.00 80.44 87 SER A CA 1
ATOM 690 C C . SER A 1 87 ? 7.290 -10.453 -1.595 1.00 80.44 87 SER A C 1
ATOM 692 O O . SER A 1 87 ? 7.315 -9.224 -1.664 1.00 80.44 87 SER A O 1
ATOM 694 N N . LYS A 1 88 ? 8.329 -11.183 -1.165 1.00 78.62 88 LYS A N 1
ATOM 695 C CA . LYS A 1 88 ? 9.611 -10.613 -0.706 1.00 78.62 88 LYS A CA 1
ATOM 696 C C . LYS A 1 88 ? 9.421 -9.485 0.328 1.00 78.62 88 LYS A C 1
ATOM 698 O O . LYS A 1 88 ? 10.014 -8.418 0.207 1.00 78.62 88 LYS A O 1
ATOM 703 N N . GLY A 1 89 ? 8.500 -9.682 1.278 1.00 75.81 89 GLY A N 1
ATOM 704 C CA . GLY A 1 89 ? 8.155 -8.697 2.315 1.00 75.81 89 GLY A CA 1
ATOM 705 C C . GLY A 1 89 ? 7.315 -7.497 1.850 1.00 75.81 89 GLY A C 1
ATOM 706 O O . GLY A 1 89 ? 6.918 -6.681 2.675 1.00 75.81 89 GLY A O 1
ATOM 707 N N . LYS A 1 90 ? 6.993 -7.380 0.554 1.00 79.19 90 LYS A N 1
ATOM 708 C CA . LYS A 1 90 ? 6.200 -6.271 0.000 1.00 79.19 90 LYS A CA 1
ATOM 709 C C . LYS A 1 90 ? 4.739 -6.669 -0.174 1.00 79.19 90 LYS A C 1
ATOM 711 O O . LYS A 1 90 ? 4.445 -7.734 -0.721 1.00 79.19 90 LYS A O 1
ATOM 716 N N . ALA A 1 91 ? 3.822 -5.801 0.247 1.00 84.25 91 ALA A N 1
ATOM 717 C CA . ALA A 1 91 ? 2.392 -5.995 0.035 1.00 84.25 91 ALA A CA 1
ATOM 718 C C . ALA A 1 91 ? 2.037 -5.876 -1.456 1.00 84.25 91 ALA A C 1
ATOM 720 O O . ALA A 1 91 ? 2.482 -4.953 -2.147 1.00 84.25 91 ALA A O 1
ATOM 721 N N . LYS A 1 92 ? 1.227 -6.821 -1.939 1.00 89.44 92 LYS A N 1
ATOM 722 C CA . LYS A 1 92 ? 0.592 -6.778 -3.257 1.00 89.44 92 LYS A CA 1
ATOM 723 C C . LYS A 1 92 ? -0.835 -6.275 -3.110 1.00 89.44 92 LYS A C 1
ATOM 725 O O . LYS A 1 92 ? -1.524 -6.594 -2.144 1.00 89.44 92 LYS A O 1
ATOM 730 N N . TYR A 1 93 ? -1.300 -5.566 -4.121 1.00 90.50 93 TYR A N 1
ATOM 731 C CA . TYR A 1 93 ? -2.645 -5.033 -4.229 1.00 90.50 93 TYR A CA 1
ATOM 732 C C . TYR A 1 93 ? -3.237 -5.391 -5.586 1.00 90.50 93 TYR A C 1
ATOM 734 O O . TYR A 1 93 ? -2.536 -5.373 -6.593 1.00 90.50 93 TYR A O 1
ATOM 742 N N . LYS A 1 94 ? -4.529 -5.711 -5.629 1.00 90.81 94 LYS A N 1
ATOM 743 C CA . LYS A 1 94 ? -5.289 -5.962 -6.855 1.00 90.81 94 LYS A CA 1
ATOM 744 C C . LYS A 1 94 ? -6.408 -4.939 -6.969 1.00 90.81 94 LYS A C 1
ATOM 746 O O . LYS A 1 94 ? -7.203 -4.771 -6.044 1.0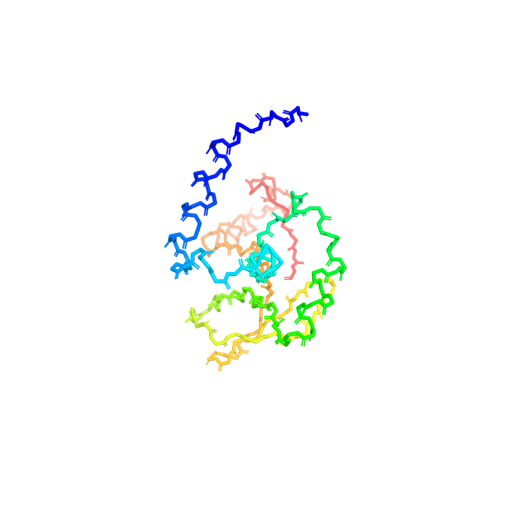0 90.81 94 LYS A O 1
ATOM 751 N N . CYS A 1 95 ? -6.478 -4.262 -8.106 1.00 93.00 95 CYS A N 1
ATOM 752 C CA . CYS A 1 95 ? -7.605 -3.408 -8.437 1.00 93.00 95 CYS A CA 1
ATOM 753 C C . CYS A 1 95 ? -8.783 -4.271 -8.898 1.00 93.00 95 CYS A C 1
ATOM 755 O O . CYS A 1 95 ? -8.639 -5.112 -9.782 1.00 93.00 95 CYS A O 1
ATOM 757 N N . LYS A 1 96 ? -9.960 -4.050 -8.317 1.00 93.06 96 LYS A N 1
ATOM 758 C CA . LYS A 1 96 ? -11.215 -4.700 -8.713 1.00 93.06 96 LYS A CA 1
ATOM 759 C C . LYS A 1 96 ? -11.887 -4.021 -9.909 1.00 93.06 96 LYS A C 1
ATOM 761 O O . LYS A 1 96 ? -12.747 -4.641 -10.512 1.00 93.06 96 LYS A O 1
ATOM 766 N N . ALA A 1 97 ? -11.503 -2.788 -10.250 1.00 91.38 97 ALA A N 1
ATOM 767 C CA . ALA A 1 97 ? -12.044 -2.083 -11.413 1.00 91.38 97 ALA A CA 1
ATOM 768 C C . ALA A 1 97 ? -11.360 -2.502 -12.725 1.00 91.38 97 ALA A C 1
ATOM 770 O O . ALA A 1 97 ? -12.044 -2.785 -13.694 1.00 91.38 97 ALA A O 1
ATOM 771 N N . CYS A 1 98 ? -10.023 -2.576 -12.755 1.00 91.50 98 CYS A N 1
ATOM 772 C CA . CYS A 1 98 ? -9.266 -2.935 -13.966 1.00 91.50 98 CYS A CA 1
ATOM 773 C C . CYS A 1 98 ? -8.548 -4.293 -13.885 1.00 91.50 98 CYS A C 1
ATOM 775 O O . CYS A 1 98 ? -7.811 -4.658 -14.791 1.00 91.50 98 CYS A O 1
ATOM 777 N N . GLY A 1 99 ? -8.666 -5.019 -12.768 1.00 90.25 99 GLY A N 1
ATOM 778 C CA . GLY A 1 99 ? -8.022 -6.325 -12.571 1.00 90.25 99 GLY A CA 1
ATOM 779 C C . GLY A 1 99 ? -6.509 -6.291 -12.307 1.00 90.25 99 GLY A C 1
ATOM 780 O O . GLY A 1 99 ? -5.946 -7.304 -11.883 1.00 90.25 99 GLY A O 1
ATOM 781 N N . ARG A 1 100 ? -5.840 -5.145 -12.500 1.00 87.69 100 ARG A N 1
ATOM 782 C CA . ARG A 1 100 ? -4.380 -5.016 -12.377 1.00 87.69 100 ARG A CA 1
ATOM 783 C C . ARG A 1 100 ? -3.883 -5.323 -10.965 1.00 87.69 100 ARG A C 1
ATOM 785 O O . ARG A 1 100 ? -4.423 -4.813 -9.983 1.00 87.69 100 ARG A O 1
ATOM 792 N N . THR A 1 101 ? -2.792 -6.083 -10.879 1.00 89.69 101 THR A N 1
ATOM 793 C CA . THR A 1 101 ? -2.039 -6.295 -9.633 1.00 89.69 101 THR A CA 1
ATOM 794 C C . THR A 1 101 ? -0.805 -5.388 -9.599 1.00 89.69 101 THR A C 1
ATOM 796 O O . THR A 1 101 ? -0.099 -5.258 -10.598 1.00 89.69 101 THR A O 1
ATOM 799 N N . PHE A 1 102 ? -0.554 -4.733 -8.468 1.00 86.25 102 PHE A N 1
ATOM 800 C CA . PHE A 1 102 ? 0.562 -3.810 -8.251 1.00 86.25 102 PHE A CA 1
ATOM 801 C C . PHE A 1 102 ? 1.070 -3.892 -6.800 1.00 86.25 102 PHE A C 1
ATOM 803 O O . PHE A 1 102 ? 0.480 -4.581 -5.975 1.00 86.25 102 PHE A O 1
ATOM 810 N N . TYR A 1 103 ? 2.195 -3.248 -6.494 1.00 85.56 103 TYR A N 1
ATOM 811 C CA . TYR A 1 103 ? 2.797 -3.225 -5.153 1.00 85.56 103 TYR A CA 1
ATOM 812 C C . TYR A 1 103 ? 2.622 -1.843 -4.512 1.00 85.56 103 TYR A C 1
ATOM 814 O O . TYR A 1 103 ? 2.413 -0.874 -5.236 1.00 85.56 103 TYR A O 1
ATOM 822 N N . ASP A 1 104 ? 2.734 -1.758 -3.180 1.00 73.06 104 ASP A N 1
ATOM 823 C CA . ASP A 1 104 ? 2.631 -0.487 -2.426 1.00 73.06 104 ASP A CA 1
ATOM 824 C C . ASP A 1 104 ? 3.664 0.557 -2.865 1.00 73.06 104 ASP A C 1
ATOM 826 O O . ASP A 1 104 ? 3.409 1.754 -2.921 1.00 73.06 104 ASP A O 1
ATOM 830 N N . ALA A 1 105 ? 4.857 0.084 -3.223 1.00 60.28 105 ALA A N 1
ATOM 831 C CA . ALA A 1 105 ? 5.901 0.953 -3.722 1.00 60.28 105 ALA A CA 1
ATOM 832 C C . ALA A 1 105 ? 5.576 1.357 -5.163 1.00 60.28 105 ALA A C 1
ATOM 834 O O . ALA A 1 105 ? 5.502 0.491 -6.047 1.00 60.28 105 ALA A O 1
ATOM 835 N N . LEU A 1 106 ? 5.496 2.671 -5.411 1.00 52.38 106 LEU A N 1
ATOM 836 C CA . LEU A 1 106 ? 5.886 3.230 -6.701 1.00 52.38 106 LEU A CA 1
ATOM 837 C C . LEU A 1 106 ? 7.243 2.604 -7.044 1.00 52.38 106 LEU A C 1
ATOM 839 O O . LEU A 1 106 ? 8.284 3.017 -6.539 1.00 52.38 106 LEU A O 1
ATOM 843 N N . ARG A 1 107 ? 7.258 1.567 -7.886 1.00 50.66 107 ARG A N 1
ATOM 844 C CA . ARG A 1 107 ? 8.476 1.269 -8.633 1.00 50.66 107 ARG A CA 1
ATOM 845 C C . ARG A 1 107 ? 8.845 2.571 -9.333 1.00 50.66 107 ARG A C 1
ATOM 847 O O . ARG A 1 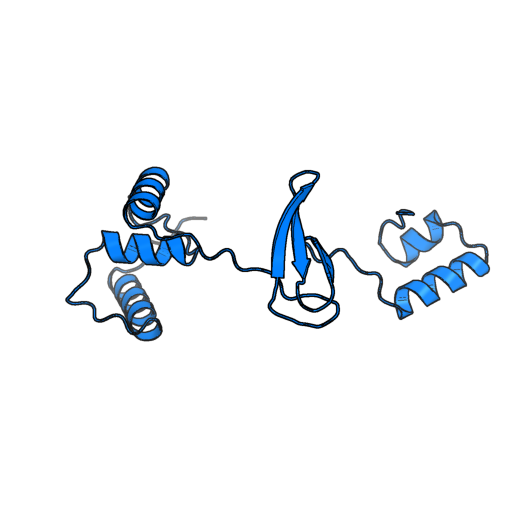107 ? 7.943 3.258 -9.816 1.00 50.66 107 ARG A O 1
ATOM 854 N N . HIS A 1 108 ? 10.138 2.874 -9.411 1.00 53.66 108 HIS A N 1
ATOM 855 C CA . HIS A 1 108 ? 10.660 3.752 -10.448 1.00 53.66 108 HIS A CA 1
ATOM 856 C C . HIS A 1 108 ? 10.131 3.234 -11.790 1.00 53.66 108 HIS A C 1
ATOM 858 O O . HIS A 1 108 ? 10.694 2.320 -12.388 1.00 53.66 108 HIS A O 1
ATOM 864 N N . ARG A 1 109 ? 8.974 3.735 -12.220 1.00 56.94 109 ARG A N 1
ATOM 865 C CA . ARG A 1 109 ? 8.557 3.622 -13.602 1.00 56.94 109 ARG A CA 1
ATOM 866 C C . ARG A 1 109 ? 9.492 4.571 -14.318 1.00 56.94 109 ARG A C 1
ATOM 868 O O . ARG A 1 109 ? 9.470 5.762 -14.026 1.00 56.94 109 ARG A O 1
ATOM 875 N N . MET A 1 110 ? 10.346 4.024 -15.178 1.00 66.25 110 MET A N 1
ATOM 876 C CA . MET A 1 110 ? 10.950 4.859 -16.205 1.00 66.25 110 MET A CA 1
ATOM 877 C C . MET A 1 110 ? 9.800 5.482 -16.975 1.00 66.25 110 MET A C 1
ATOM 879 O O . MET A 1 110 ? 8.886 4.772 -17.412 1.00 66.25 110 MET A O 1
ATOM 883 N N . ASP A 1 111 ? 9.830 6.801 -17.056 1.00 74.38 111 ASP A N 1
ATOM 884 C CA . ASP A 1 111 ? 8.892 7.532 -17.879 1.00 74.38 111 ASP A CA 1
ATOM 885 C C . ASP A 1 111 ? 9.071 7.144 -19.359 1.00 74.38 111 ASP A C 1
ATOM 887 O O . ASP A 1 111 ? 10.118 6.614 -19.751 1.00 74.38 111 ASP A O 1
ATOM 891 N N . ARG A 1 112 ? 8.038 7.355 -20.181 1.00 77.44 112 ARG A N 1
ATOM 892 C CA . ARG A 1 112 ? 8.088 7.000 -21.604 1.00 77.44 112 ARG A CA 1
ATOM 893 C C . ARG A 1 112 ? 9.230 7.727 -22.310 1.00 77.44 112 ARG A C 1
ATOM 895 O O . ARG A 1 112 ? 9.984 7.079 -23.032 1.00 77.44 112 ARG A O 1
ATOM 902 N N . GLU A 1 113 ? 9.412 9.013 -22.028 1.00 82.44 113 GLU A N 1
ATOM 903 C CA . GLU A 1 113 ? 10.490 9.801 -22.625 1.00 82.44 113 GLU A CA 1
ATOM 904 C C . GLU A 1 113 ? 11.863 9.292 -22.187 1.00 82.44 113 GLU A C 1
ATOM 906 O O . GLU A 1 113 ? 12.795 9.201 -22.983 1.00 82.44 113 GLU A O 1
ATOM 911 N N . GLN A 1 114 ? 11.983 8.906 -20.913 1.00 81.12 114 GLN A N 1
ATOM 912 C CA . GLN A 1 114 ? 13.213 8.324 -20.384 1.00 81.12 114 GLN A CA 1
ATOM 913 C C . GLN A 1 114 ? 13.538 7.001 -21.089 1.00 81.12 114 GLN A C 1
ATOM 915 O O . GLN A 1 114 ? 14.684 6.743 -21.450 1.00 81.12 114 GLN A O 1
ATOM 920 N N . ARG A 1 115 ? 12.521 6.172 -21.339 1.00 84.19 115 ARG A N 1
ATOM 921 C CA . ARG A 1 115 ? 12.683 4.904 -22.053 1.00 84.19 115 ARG A CA 1
ATOM 922 C C . ARG A 1 115 ? 13.113 5.116 -23.504 1.00 84.19 115 ARG A C 1
ATOM 924 O O . ARG A 1 115 ? 13.970 4.377 -23.976 1.00 84.19 115 ARG A O 1
ATOM 931 N N . GLU A 1 116 ? 12.545 6.104 -24.189 1.00 88.44 116 GLU A N 1
ATOM 932 C CA . GLU A 1 116 ? 12.899 6.448 -25.572 1.00 88.44 116 GLU A CA 1
ATOM 933 C C . GLU A 1 116 ? 14.333 6.992 -25.676 1.00 88.44 116 GLU A C 1
ATOM 935 O O . GLU A 1 116 ? 15.074 6.576 -26.570 1.00 88.44 116 GLU A O 1
ATOM 940 N N . ARG A 1 117 ? 14.773 7.827 -24.721 1.00 88.00 117 ARG A N 1
ATOM 941 C CA . ARG A 1 117 ? 16.170 8.293 -24.635 1.00 88.00 117 ARG A CA 1
ATOM 942 C C . ARG A 1 117 ? 17.156 7.141 -24.457 1.00 88.00 117 ARG A C 1
ATOM 944 O O . ARG A 1 117 ? 18.071 7.002 -25.266 1.00 88.00 117 ARG A O 1
ATOM 951 N N . ILE A 1 118 ? 16.913 6.264 -23.481 1.00 88.44 118 ILE A N 1
ATOM 952 C CA . ILE A 1 118 ? 17.749 5.076 -23.238 1.00 88.44 118 ILE A CA 1
ATOM 953 C C . ILE A 1 118 ? 17.814 4.182 -24.483 1.00 88.44 118 ILE A C 1
ATOM 955 O O . ILE A 1 118 ? 18.882 3.675 -24.828 1.00 88.44 118 ILE A O 1
ATOM 959 N N . LEU A 1 119 ? 16.687 3.997 -25.183 1.00 89.38 119 LEU A N 1
ATOM 960 C CA . LEU A 1 119 ? 16.644 3.191 -26.404 1.00 89.38 119 LEU A CA 1
ATOM 961 C C . LEU A 1 119 ? 17.512 3.800 -27.513 1.00 89.38 119 LEU A C 1
ATOM 963 O O . LEU A 1 119 ? 18.240 3.077 -28.189 1.00 89.38 119 LEU A O 1
ATOM 967 N N . LYS A 1 120 ? 17.457 5.125 -27.685 1.00 92.94 120 LYS A N 1
ATOM 968 C CA . LYS A 1 120 ? 18.254 5.854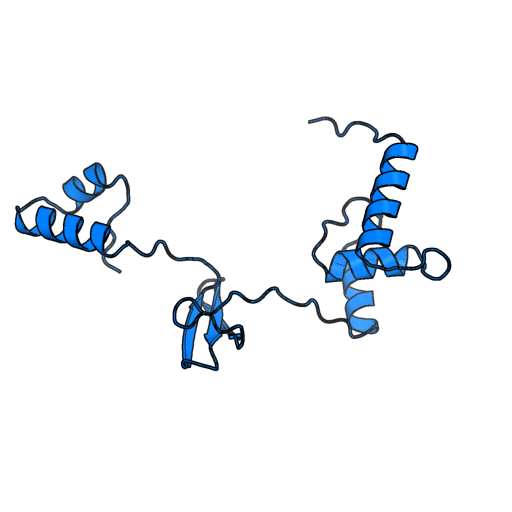 -28.678 1.00 92.94 120 LYS A CA 1
ATOM 969 C C . LYS A 1 120 ? 19.751 5.747 -28.387 1.00 92.94 120 LYS A C 1
ATOM 971 O O . LYS A 1 120 ? 20.526 5.468 -29.296 1.00 92.94 120 LYS A O 1
ATOM 976 N N . GLU A 1 121 ? 20.158 5.918 -27.132 1.00 91.12 121 GLU A N 1
ATOM 977 C CA . GLU A 1 121 ? 21.559 5.764 -26.718 1.00 91.12 121 GLU A CA 1
ATOM 978 C C . GLU A 1 121 ? 22.070 4.337 -26.945 1.00 91.12 121 GLU A C 1
ATOM 980 O O . GLU A 1 121 ? 23.178 4.136 -27.447 1.00 91.12 121 GLU A O 1
ATOM 985 N N . TYR A 1 122 ? 21.233 3.3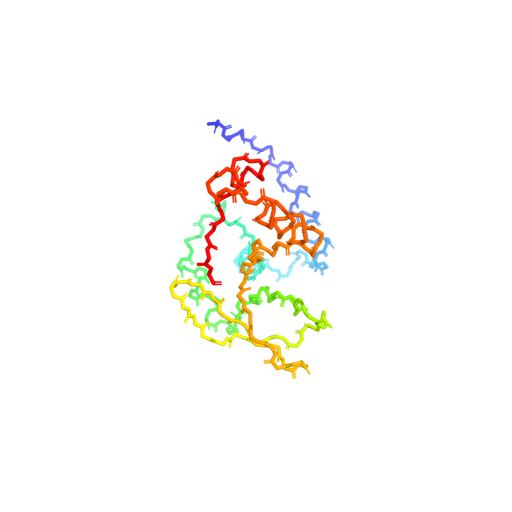40 -26.655 1.00 91.38 122 TYR A N 1
ATOM 986 C CA . TYR A 1 122 ? 21.554 1.941 -26.917 1.00 91.38 122 TYR A CA 1
ATOM 987 C C . TYR A 1 122 ? 21.709 1.646 -28.417 1.00 91.38 122 TYR A C 1
ATOM 989 O O . TYR A 1 122 ? 22.680 1.007 -28.822 1.00 91.38 122 TYR A O 1
ATOM 997 N N . LEU A 1 123 ? 20.799 2.155 -29.258 1.00 93.00 123 LEU A N 1
ATOM 998 C CA . LEU A 1 123 ? 20.891 2.040 -30.722 1.00 93.00 123 LEU A CA 1
ATOM 999 C C . LEU A 1 123 ? 22.138 2.744 -31.280 1.00 93.00 123 LEU A C 1
ATOM 1001 O O . LEU A 1 123 ? 22.744 2.257 -32.232 1.00 93.00 123 LEU A O 1
ATOM 1005 N N . ASN A 1 124 ? 22.590 3.813 -30.622 1.00 93.38 124 ASN A N 1
ATOM 1006 C CA . ASN A 1 124 ? 23.861 4.489 -30.894 1.00 93.38 124 ASN A CA 1
ATOM 1007 C C . ASN A 1 124 ? 25.094 3.726 -30.361 1.00 93.38 124 ASN A C 1
ATOM 1009 O O . ASN A 1 124 ? 26.175 4.299 -30.237 1.00 93.38 124 ASN A O 1
ATOM 1013 N N . ARG A 1 125 ? 24.954 2.429 -30.056 1.00 90.25 125 ARG A N 1
ATOM 1014 C CA . ARG A 1 125 ? 26.009 1.519 -29.575 1.00 90.25 125 ARG A CA 1
ATOM 1015 C C . ARG A 1 125 ? 26.615 1.888 -28.217 1.00 90.25 125 ARG A C 1
ATOM 1017 O O . ARG A 1 125 ? 27.690 1.390 -27.874 1.00 90.25 125 ARG A O 1
ATOM 1024 N N . MET A 1 126 ? 25.942 2.698 -27.400 1.00 92.75 126 MET A N 1
ATOM 1025 C CA . MET A 1 126 ? 26.390 2.902 -26.023 1.00 92.75 126 MET A CA 1
ATOM 1026 C C . MET A 1 126 ? 26.159 1.639 -25.190 1.00 92.75 126 MET A C 1
ATOM 1028 O O . MET A 1 126 ? 25.095 1.022 -25.218 1.00 92.75 126 MET A O 1
ATOM 1032 N N . SER A 1 127 ? 27.162 1.254 -24.397 1.00 90.12 127 SER A N 1
ATOM 1033 C CA . SER A 1 127 ? 27.003 0.138 -23.461 1.00 90.12 127 SER A CA 1
ATOM 1034 C C . SER A 1 127 ? 26.001 0.490 -22.358 1.00 90.12 127 SER A C 1
ATOM 1036 O O . SER A 1 127 ? 25.959 1.627 -21.891 1.00 90.12 127 SER A O 1
ATOM 1038 N N . MET A 1 128 ? 25.277 -0.504 -21.839 1.00 86.38 128 MET A N 1
ATOM 1039 C CA . MET A 1 128 ? 24.352 -0.314 -20.708 1.00 86.38 128 MET A CA 1
ATOM 1040 C C . MET A 1 128 ? 25.017 0.352 -19.489 1.00 86.38 128 MET A C 1
ATOM 1042 O O . MET A 1 128 ? 24.372 1.101 -18.760 1.00 86.38 128 MET A O 1
ATOM 1046 N N . ARG A 1 129 ? 26.325 0.126 -19.287 1.00 87.44 129 ARG A N 1
ATOM 1047 C CA . ARG A 1 129 ? 27.118 0.791 -18.239 1.00 87.44 129 ARG A CA 1
ATOM 1048 C C . ARG A 1 129 ? 27.338 2.275 -18.534 1.00 87.44 129 ARG A C 1
ATOM 1050 O O . ARG A 1 129 ? 27.285 3.076 -17.611 1.00 87.44 129 ARG A O 1
ATOM 1057 N N . ALA A 1 130 ? 27.597 2.636 -19.790 1.00 88.06 130 ALA A N 1
ATOM 1058 C CA . ALA A 1 130 ? 27.751 4.029 -20.202 1.00 88.06 130 ALA A CA 1
ATOM 1059 C C . ALA A 1 130 ? 26.426 4.792 -20.063 1.00 88.06 130 ALA A C 1
ATOM 1061 O O . ALA A 1 130 ? 26.402 5.832 -19.414 1.00 88.06 130 ALA A O 1
ATOM 1062 N N . ILE A 1 131 ? 25.327 4.215 -20.552 1.00 90.19 131 ILE A N 1
ATOM 1063 C CA . ILE A 1 131 ? 23.971 4.776 -20.426 1.00 90.19 131 ILE A CA 1
ATOM 1064 C C . ILE A 1 131 ? 23.599 4.947 -18.944 1.00 90.19 131 ILE A C 1
ATOM 1066 O O . ILE A 1 131 ? 23.112 5.990 -18.532 1.00 90.19 131 ILE A O 1
ATOM 1070 N N . SER A 1 132 ? 23.916 3.965 -18.091 1.00 87.69 132 SER A N 1
ATOM 1071 C CA . SER A 1 132 ? 23.651 4.050 -16.647 1.00 87.69 132 SER A CA 1
ATOM 1072 C C . SER A 1 132 ? 24.388 5.205 -15.953 1.00 87.69 132 SER A C 1
ATOM 1074 O O . SER A 1 132 ? 23.854 5.769 -14.998 1.00 87.69 132 SER A O 1
ATOM 1076 N N . ARG A 1 133 ? 25.586 5.583 -16.429 1.00 88.25 133 ARG A N 1
ATOM 1077 C CA . ARG A 1 133 ? 26.313 6.763 -15.925 1.00 88.25 133 ARG A CA 1
ATOM 1078 C C . ARG A 1 133 ? 25.657 8.066 -16.366 1.00 88.25 133 ARG A C 1
ATOM 1080 O O . ARG A 1 133 ? 25.570 8.977 -15.553 1.00 88.25 133 ARG A O 1
ATOM 1087 N N . VAL A 1 134 ? 25.190 8.135 -17.613 1.00 87.88 134 VAL A N 1
ATOM 1088 C CA . VAL A 1 134 ? 24.484 9.310 -18.155 1.00 87.88 134 VAL A CA 1
ATOM 1089 C C . VAL A 1 134 ? 23.147 9.516 -17.441 1.00 87.88 134 VAL A C 1
ATOM 1091 O O . VAL A 1 134 ? 22.847 10.612 -16.984 1.00 87.88 134 VAL A O 1
ATOM 1094 N N . GLU A 1 135 ? 22.385 8.441 -17.249 1.00 84.31 135 GLU A N 1
ATOM 1095 C CA . GLU A 1 135 ? 21.081 8.468 -16.576 1.00 84.31 135 GLU A CA 1
ATOM 1096 C C . GLU A 1 135 ? 21.180 8.567 -15.041 1.00 84.31 135 GLU A C 1
ATOM 1098 O O . GLU A 1 135 ? 20.169 8.753 -14.358 1.00 84.31 135 GLU A O 1
ATOM 1103 N N . GLY A 1 136 ? 22.378 8.389 -14.470 1.00 80.38 136 GLY A N 1
ATOM 1104 C CA . GLY A 1 136 ? 22.614 8.420 -13.022 1.00 80.38 136 GLY A CA 1
ATOM 1105 C C . GLY A 1 136 ? 21.853 7.345 -12.235 1.00 80.38 136 GLY A C 1
ATOM 1106 O O . GLY A 1 136 ? 21.665 7.474 -11.024 1.00 80.38 136 GLY A O 1
ATOM 1107 N N . LYS A 1 137 ? 21.369 6.291 -12.907 1.00 76.56 137 LYS A N 1
ATOM 1108 C CA . LYS A 1 137 ? 20.545 5.225 -12.319 1.00 76.56 137 LYS A CA 1
ATOM 1109 C C . LYS A 1 137 ? 20.998 3.850 -12.811 1.00 76.56 137 LYS A C 1
ATOM 1111 O O . LYS A 1 137 ? 21.336 3.713 -13.989 1.00 76.56 137 LYS A O 1
ATOM 1116 N N . PRO A 1 138 ? 20.962 2.804 -11.963 1.00 74.56 138 PRO A N 1
ATOM 1117 C CA . PRO A 1 138 ? 21.262 1.442 -12.394 1.00 74.56 138 PRO A CA 1
ATOM 1118 C C . PRO A 1 138 ? 20.226 0.948 -13.411 1.00 74.56 138 PRO A C 1
ATOM 1120 O O . PRO A 1 138 ? 19.063 0.723 -13.070 1.00 74.56 138 PRO A O 1
ATOM 1123 N N . LEU A 1 139 ? 20.654 0.741 -14.656 1.00 72.69 139 LEU A N 1
ATOM 1124 C CA . LEU A 1 139 ? 19.830 0.116 -15.688 1.00 72.69 139 LEU A CA 1
ATOM 1125 C C . LEU A 1 139 ? 19.947 -1.399 -15.546 1.00 72.69 139 LEU A C 1
ATOM 1127 O O . LEU A 1 139 ? 20.836 -2.032 -16.109 1.00 72.69 139 LEU A O 1
ATOM 1131 N N . THR A 1 140 ? 19.071 -1.970 -14.726 1.00 58.50 140 THR A N 1
ATOM 1132 C CA . THR A 1 140 ? 18.914 -3.422 -14.619 1.00 58.50 140 THR A CA 1
ATOM 1133 C C . THR A 1 140 ? 17.789 -3.861 -15.543 1.00 58.50 140 THR A C 1
ATOM 1135 O O . THR A 1 140 ? 16.672 -3.351 -15.462 1.00 58.50 140 THR A O 1
ATOM 1138 N N . THR A 1 141 ? 18.087 -4.792 -16.445 1.00 47.12 141 THR A N 1
ATOM 1139 C CA . THR A 1 141 ? 17.078 -5.510 -17.226 1.00 47.12 141 THR A CA 1
ATOM 1140 C C . THR A 1 141 ? 16.250 -6.333 -16.239 1.00 47.12 141 THR A C 1
ATOM 1142 O O . THR A 1 141 ? 16.782 -7.236 -15.596 1.00 47.12 141 THR A O 1
ATOM 1145 N N . ALA A 1 142 ? 14.982 -5.974 -16.052 1.00 32.19 142 ALA A N 1
ATOM 1146 C CA . ALA A 1 142 ? 14.046 -6.651 -15.157 1.00 32.19 142 ALA A CA 1
ATOM 1147 C C . ALA A 1 142 ? 12.760 -7.011 -15.894 1.00 32.19 142 ALA A C 1
ATOM 1149 O O . ALA A 1 142 ? 12.363 -6.228 -16.788 1.00 32.19 142 ALA A O 1
#

Nearest PDB structures (foldseek):
  4bbm-assembly1_A  TM=4.803E-01  e=8.006E+00  Homo sapiens
  4aw2-assembly1_A-2  TM=2.045E-01  e=6.203E+00  Rattus norvegicus

Mean predicted aligned error: 17.54 Å

Secondary structure (DSSP, 8-state):
-------HHHHHHHHHHHHHHTT--GGG--HHHHHHHHHHTT---TTS---HHHHHHHHHHTT------PPPPTTT--S-EEEEEEETTEEEEEETTT--EEESS------HHHHHHHHHHHHTT--HHHHHHHTTS-----